Protein AF-A0A6L4Z467-F1 (afdb_monomer)

Seque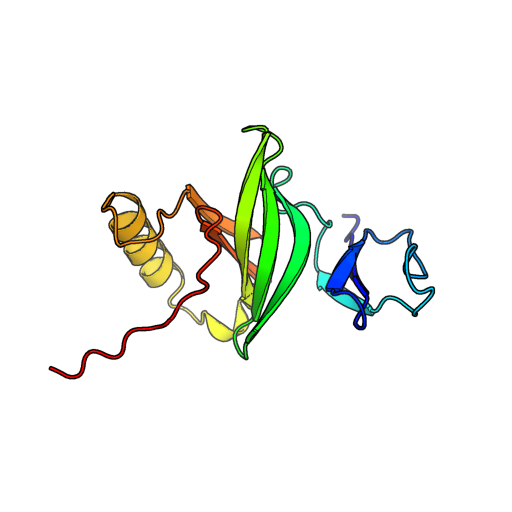nce (134 aa):
MLIFLVKECFICGRCFGDHNLECDLDKAALNTTLLGLPLVKNRYRLDRRINTELIGATYLAYDIENKCKTTLKVILMEYLQSDFQKYSKVLEAIAQISHPNLISILDYGKNDEASFYIVMEHTLFMMLVKCTKI

Nearest PDB structures (foldseek):
  3is5-assembly1_D  TM=8.424E-01  e=1.534E-05  Toxoplasma gondii ME49
  6t6f-assembly1_A  TM=8.966E-01  e=1.652E-04  Homo sapiens
  6t29-assembly1_AAA  TM=9.007E-01  e=1.652E-04  Homo sapiens
  8bfs-assembly1_A  TM=8.992E-01  e=3.519E-04  Homo sapiens
  7b32-assembly1_A  TM=7.827E-01  e=2.835E-04  Homo sapiens

Secondary structure (DSSP, 8-state):
----EEEEETTT-BEE-TT--B-TTT-PBEEEEEES-SEETTTEEEEEEEEEETTEEEEEEEETTTTEEEEEEEEEHHHHGGGHHHHHHHHHHHHT---TTSPPEEEEEEETTTEEEEEEE--SS---------

Solvent-accessible surface area (backbone atoms only — not comparable to full-atom values): 7740 Å² total; per-residue (Å²): 132,89,82,38,34,18,22,28,23,87,85,83,26,41,47,37,46,66,90,56,65,49,34,90,88,78,63,43,68,44,42,81,78,44,92,34,54,39,38,50,91,83,40,36,34,47,51,28,56,74,48,79,52,97,57,34,38,33,23,39,22,34,34,63,87,79,71,41,70,26,30,36,37,39,33,41,38,86,76,46,62,95,45,51,68,58,53,52,54,52,49,57,60,49,45,72,50,85,48,101,92,52,85,41,49,78,49,71,48,72,50,73,92,61,29,33,38,41,32,27,60,59,60,94,72,70,86,72,79,76,80,72,79,127

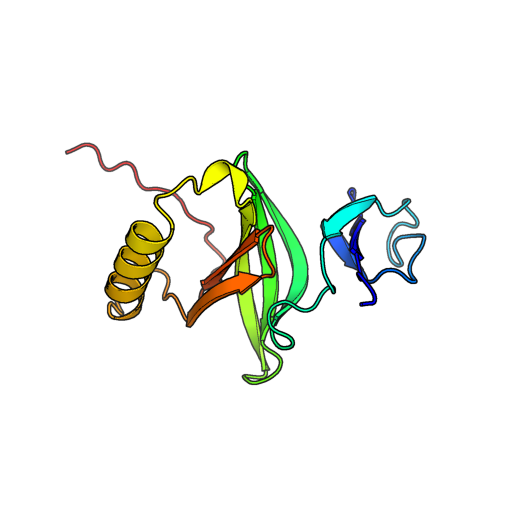Foldseek 3Di:
DDWKFWWADPPFQFTDTPVDQADPPPRDGTDGQDGHGCAFPVFWRFGGWPAADPQFTKTFTAGRVVRDIKIKTKGWVVVCPPCVVVVVVVLVVQQPDDDPPDWHWDDWDDRPPTIIMTITHDDPDPDPPPPPDD

Mean predicted aligned error: 8.25 Å

Radius of gyration: 15.45 Å; Cα contacts (8 Å, |Δi|>4): 241; chains: 1; bounding box: 29×44×44 Å

Structure (mmCIF, N/CA/C/O backbone):
data_AF-A0A6L4Z467-F1
#
_entry.id   AF-A0A6L4Z467-F1
#
loop_
_atom_site.group_PDB
_atom_site.id
_atom_site.type_symbol
_atom_site.label_atom_id
_atom_site.label_alt_id
_atom_site.label_comp_id
_atom_site.label_asym_id
_atom_site.label_entity_id
_atom_site.label_seq_id
_atom_site.pdbx_PDB_ins_code
_atom_site.Cartn_x
_atom_site.Cartn_y
_atom_site.Cartn_z
_atom_site.occupancy
_atom_site.B_iso_or_equiv
_atom_site.auth_seq_id
_atom_site.auth_comp_id
_atom_site.auth_asym_id
_atom_site.auth_atom_id
_atom_site.pdbx_PDB_model_num
ATOM 1 N N . MET A 1 1 ? 9.834 -21.607 -3.785 1.00 39.41 1 MET A N 1
ATOM 2 C CA . MET A 1 1 ? 8.924 -20.473 -3.527 1.00 39.41 1 MET A CA 1
ATOM 3 C C . MET A 1 1 ? 9.252 -19.423 -4.575 1.00 39.41 1 MET A C 1
ATOM 5 O O . MET A 1 1 ? 10.388 -18.970 -4.591 1.00 39.41 1 MET A O 1
ATOM 9 N N . LEU A 1 2 ? 8.368 -19.180 -5.547 1.00 47.00 2 LEU A N 1
ATOM 10 C CA . LEU A 1 2 ? 8.636 -18.222 -6.626 1.00 47.00 2 LEU A CA 1
ATOM 11 C C . LEU A 1 2 ? 8.605 -16.815 -6.023 1.00 47.00 2 LEU A C 1
ATOM 13 O O . LEU A 1 2 ? 7.544 -16.337 -5.634 1.00 47.00 2 LEU A O 1
ATOM 17 N N . ILE A 1 3 ? 9.779 -16.205 -5.878 1.00 51.97 3 ILE A N 1
ATOM 18 C CA . ILE A 1 3 ? 9.899 -14.788 -5.546 1.00 51.97 3 ILE A CA 1
ATOM 19 C C . ILE A 1 3 ? 9.481 -14.052 -6.807 1.00 51.97 3 ILE A C 1
ATOM 21 O O . ILE A 1 3 ? 10.170 -14.136 -7.822 1.00 51.97 3 ILE A O 1
ATOM 25 N N . PHE A 1 4 ? 8.341 -13.384 -6.743 1.00 53.22 4 PHE A N 1
ATOM 26 C CA . PHE A 1 4 ? 7.998 -12.401 -7.751 1.00 53.22 4 PHE A CA 1
ATOM 27 C C . PHE A 1 4 ? 8.602 -11.054 -7.339 1.00 53.22 4 PHE A C 1
ATOM 29 O O . PHE A 1 4 ? 8.772 -10.809 -6.145 1.00 53.22 4 PHE A O 1
ATOM 36 N N . LEU A 1 5 ? 8.981 -10.212 -8.291 1.00 66.62 5 LEU A N 1
ATOM 37 C CA . LEU A 1 5 ? 9.546 -8.885 -8.080 1.00 66.62 5 LEU A CA 1
ATOM 38 C C . LEU A 1 5 ? 8.573 -7.827 -8.596 1.00 66.62 5 LEU A C 1
ATOM 40 O O . LEU A 1 5 ? 7.982 -7.939 -9.677 1.00 66.62 5 LEU A O 1
ATOM 44 N N . VAL A 1 6 ? 8.464 -6.738 -7.840 1.00 77.56 6 VAL A N 1
ATOM 45 C CA . VAL A 1 6 ? 7.812 -5.530 -8.326 1.00 77.56 6 VAL A CA 1
ATOM 46 C C . VAL A 1 6 ? 8.830 -4.753 -9.131 1.00 77.56 6 VAL A C 1
ATOM 48 O O . VAL A 1 6 ? 9.876 -4.330 -8.622 1.00 77.56 6 VAL A O 1
ATOM 51 N N . LYS A 1 7 ? 8.485 -4.524 -10.390 1.00 82.94 7 LYS A N 1
ATOM 52 C CA . LYS A 1 7 ? 9.230 -3.655 -11.284 1.00 82.94 7 LYS A CA 1
ATOM 53 C C . LYS A 1 7 ? 8.553 -2.300 -11.363 1.00 82.94 7 LYS A C 1
ATOM 55 O O . LYS A 1 7 ? 7.328 -2.204 -11.353 1.00 82.94 7 LYS A O 1
ATOM 60 N N . GLU A 1 8 ? 9.345 -1.247 -11.455 1.00 84.44 8 GLU A N 1
ATOM 61 C CA . GLU A 1 8 ? 8.839 0.114 -11.534 1.00 84.44 8 GLU A CA 1
ATOM 62 C C . GLU A 1 8 ? 9.470 0.864 -12.702 1.00 84.44 8 GLU A C 1
ATOM 64 O O . GLU A 1 8 ? 10.675 0.763 -12.949 1.00 84.44 8 GLU A O 1
ATOM 69 N N . CYS A 1 9 ? 8.651 1.644 -13.408 1.00 85.50 9 CYS A N 1
ATOM 70 C CA . CYS A 1 9 ? 9.169 2.644 -14.327 1.00 85.50 9 CYS A CA 1
ATOM 71 C C . CYS A 1 9 ? 9.609 3.883 -13.541 1.00 85.50 9 CYS A C 1
ATOM 73 O O . CYS A 1 9 ? 8.785 4.563 -12.936 1.00 85.50 9 CYS A O 1
ATOM 75 N N . PHE A 1 10 ? 10.889 4.241 -13.613 1.00 83.81 10 PHE A N 1
ATOM 76 C CA . PHE A 1 10 ? 11.412 5.442 -12.954 1.00 83.81 10 PHE A CA 1
ATOM 77 C C . PHE A 1 10 ? 10.967 6.766 -13.592 1.00 83.81 10 PHE A C 1
ATOM 79 O O . PHE A 1 10 ? 11.143 7.815 -12.976 1.00 83.81 10 PHE A O 1
ATOM 86 N N . ILE A 1 11 ? 10.379 6.729 -14.793 1.00 84.56 11 ILE A N 1
ATOM 87 C CA . ILE A 1 11 ? 9.855 7.917 -15.477 1.00 84.56 11 ILE A CA 1
ATOM 88 C C . ILE A 1 11 ? 8.418 8.208 -15.033 1.00 84.56 11 ILE A C 1
ATOM 90 O O . ILE A 1 11 ? 8.128 9.309 -14.569 1.00 84.56 11 ILE A O 1
ATOM 94 N N . CYS A 1 12 ? 7.505 7.236 -15.146 1.00 85.25 12 CYS A N 1
ATOM 95 C CA . CYS A 1 12 ? 6.087 7.452 -14.828 1.00 85.25 12 CYS A CA 1
ATOM 96 C C . CYS A 1 12 ? 5.640 6.918 -13.455 1.00 85.25 12 CYS A C 1
ATOM 98 O O . CYS A 1 12 ? 4.535 7.233 -13.000 1.00 85.25 12 CYS A O 1
ATOM 100 N N . GLY A 1 13 ? 6.470 6.116 -12.787 1.00 82.44 13 GLY A N 1
ATOM 101 C CA . GLY A 1 13 ? 6.202 5.519 -11.477 1.00 82.44 13 GLY A CA 1
ATOM 102 C C . GLY A 1 13 ? 5.240 4.330 -11.496 1.00 82.44 13 GLY A C 1
ATOM 103 O O . GLY A 1 13 ? 4.839 3.872 -10.430 1.00 82.44 13 GLY A O 1
ATOM 104 N N . ARG A 1 14 ? 4.799 3.848 -12.668 1.00 87.19 14 ARG A N 1
ATOM 105 C CA . ARG A 1 14 ? 3.892 2.689 -12.762 1.00 87.19 14 ARG A CA 1
ATOM 106 C C . ARG A 1 14 ? 4.574 1.420 -12.260 1.00 87.19 14 ARG A C 1
ATOM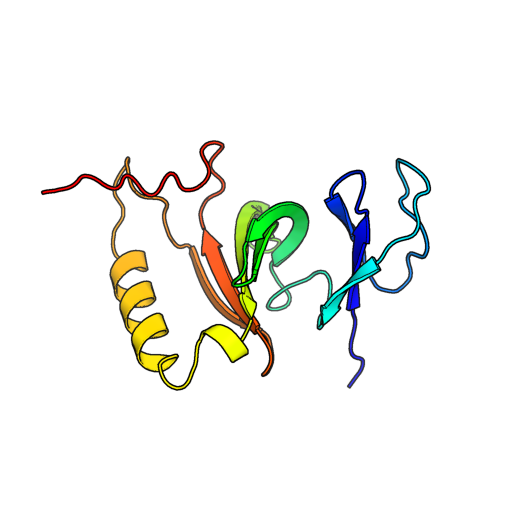 108 O O . ARG A 1 14 ? 5.749 1.190 -12.554 1.00 87.19 14 ARG A O 1
ATOM 115 N N . CYS A 1 15 ? 3.809 0.605 -11.543 1.00 86.12 15 CYS A N 1
ATOM 116 C CA . CYS A 1 15 ? 4.253 -0.686 -11.037 1.00 86.12 15 CYS A CA 1
ATOM 117 C C . CYS A 1 15 ? 3.838 -1.813 -11.992 1.00 86.12 15 CYS A C 1
ATOM 119 O O . CYS A 1 15 ? 2.732 -1.820 -12.532 1.00 86.12 15 CYS A O 1
ATOM 121 N N . PHE A 1 16 ? 4.731 -2.780 -12.172 1.00 84.06 16 PHE A N 1
ATOM 122 C CA . PHE A 1 16 ? 4.583 -3.920 -13.068 1.00 84.06 16 PHE A CA 1
ATOM 123 C C . PHE A 1 16 ? 5.027 -5.208 -12.364 1.00 84.06 16 PHE A C 1
ATOM 125 O O . PHE A 1 16 ? 5.765 -5.170 -11.377 1.00 84.06 16 PHE A O 1
ATOM 132 N N . GLY A 1 17 ? 4.582 -6.353 -12.885 1.00 80.12 17 GLY A N 1
ATOM 133 C CA . GLY A 1 17 ? 5.083 -7.661 -12.459 1.00 80.12 17 GLY A CA 1
ATOM 134 C C . GLY A 1 17 ? 6.383 -8.053 -13.169 1.00 80.12 17 GLY A C 1
ATOM 135 O O . GLY A 1 17 ? 6.864 -7.355 -14.064 1.00 80.12 17 GLY A O 1
ATOM 136 N N . ASP A 1 18 ? 6.926 -9.219 -12.816 1.00 74.44 18 ASP A N 1
ATOM 137 C CA . ASP A 1 18 ? 8.218 -9.712 -13.321 1.00 74.44 18 ASP A CA 1
ATOM 138 C C . ASP A 1 18 ? 8.328 -9.858 -14.829 1.00 74.44 18 ASP A C 1
ATOM 140 O O . ASP A 1 18 ? 9.413 -9.699 -15.394 1.00 74.44 18 ASP A O 1
ATOM 144 N N . HIS A 1 19 ? 7.223 -10.190 -15.490 1.00 77.00 19 HIS A N 1
ATOM 145 C CA . HIS A 1 19 ? 7.220 -10.510 -16.915 1.00 77.00 19 HIS A CA 1
ATOM 146 C C . HIS A 1 19 ? 7.393 -9.274 -17.805 1.00 77.00 19 HIS A C 1
ATOM 148 O O . HIS A 1 19 ? 7.650 -9.408 -18.999 1.00 77.00 19 HIS A O 1
ATOM 154 N N . ASN A 1 20 ? 7.285 -8.070 -17.242 1.00 80.12 20 ASN A N 1
ATOM 155 C CA . ASN A 1 20 ? 7.486 -6.833 -17.976 1.00 80.12 20 ASN A CA 1
ATOM 156 C C . ASN A 1 20 ? 8.978 -6.466 -18.011 1.00 80.12 20 ASN A C 1
ATOM 158 O O . ASN A 1 20 ? 9.665 -6.463 -16.987 1.00 80.12 20 ASN A O 1
ATOM 162 N N . LEU A 1 21 ? 9.487 -6.150 -19.200 1.00 79.88 21 LEU A N 1
ATOM 163 C CA . LEU A 1 21 ? 10.857 -5.656 -19.395 1.00 79.88 21 LEU A CA 1
ATOM 164 C C . LEU A 1 21 ? 10.894 -4.128 -19.523 1.00 79.88 21 LEU A C 1
ATOM 166 O O . LEU A 1 21 ? 11.852 -3.490 -19.092 1.00 79.88 21 LEU A O 1
ATOM 170 N N . GLU A 1 22 ? 9.817 -3.547 -20.050 1.00 87.25 22 GLU A N 1
ATOM 171 C CA . GLU A 1 22 ? 9.707 -2.127 -20.371 1.00 87.25 22 GLU A CA 1
ATOM 172 C C . GLU A 1 22 ? 8.338 -1.578 -19.964 1.00 87.25 22 GLU A C 1
ATOM 174 O O . GLU A 1 22 ? 7.346 -2.311 -19.872 1.00 87.25 22 GLU A O 1
ATOM 179 N N . CYS A 1 23 ? 8.290 -0.268 -19.745 1.00 85.31 23 CYS A N 1
ATOM 180 C CA . CYS A 1 23 ? 7.059 0.465 -19.500 1.00 85.31 23 CYS A CA 1
ATOM 181 C C . CYS A 1 23 ? 6.176 0.485 -20.755 1.00 85.31 23 CYS A C 1
ATOM 183 O O . CYS A 1 23 ? 6.621 0.832 -21.850 1.00 85.31 23 CYS A O 1
ATOM 185 N N . ASP A 1 24 ? 4.891 0.175 -20.598 1.00 88.56 24 ASP A N 1
ATOM 186 C CA . ASP A 1 24 ? 3.923 0.204 -21.695 1.00 88.56 24 ASP A CA 1
ATOM 187 C C . ASP A 1 24 ? 3.722 1.616 -22.274 1.00 88.56 24 ASP A C 1
ATOM 189 O O . ASP A 1 24 ? 3.541 1.753 -23.488 1.00 88.56 24 ASP A O 1
ATOM 193 N N . LEU A 1 25 ? 3.821 2.632 -21.412 1.00 87.69 25 LEU A N 1
ATOM 194 C CA . LEU A 1 25 ? 3.565 4.041 -21.702 1.00 87.69 25 LEU A CA 1
ATOM 195 C C . LEU A 1 25 ? 4.752 4.773 -22.345 1.00 87.69 25 LEU A C 1
ATOM 197 O O . LEU A 1 25 ? 4.561 5.488 -23.323 1.00 87.69 25 LEU A O 1
ATOM 201 N N . ASP A 1 26 ? 5.955 4.626 -21.786 1.00 87.62 26 ASP A N 1
ATOM 202 C CA . ASP A 1 26 ? 7.134 5.435 -22.151 1.00 87.62 26 ASP A CA 1
ATOM 203 C C . ASP A 1 26 ? 8.318 4.611 -22.687 1.00 87.62 26 ASP A C 1
ATOM 205 O O . ASP A 1 26 ? 9.319 5.186 -23.106 1.00 87.62 26 ASP A O 1
ATOM 209 N N . LYS A 1 27 ? 8.191 3.276 -22.723 1.00 88.50 27 LYS A N 1
ATOM 210 C CA . LYS A 1 27 ? 9.221 2.328 -23.187 1.00 88.50 27 LYS A CA 1
ATOM 211 C C . LYS A 1 27 ? 10.525 2.341 -22.383 1.00 88.50 27 LYS A C 1
ATOM 213 O O . LYS A 1 27 ? 11.500 1.725 -22.802 1.00 88.50 27 LYS A O 1
ATOM 218 N N . ALA A 1 28 ? 10.565 2.986 -21.217 1.00 85.94 28 ALA A N 1
ATOM 219 C CA . ALA A 1 28 ? 11.732 2.925 -20.350 1.00 85.94 28 ALA A CA 1
ATOM 220 C C . ALA A 1 28 ? 11.923 1.523 -19.764 1.00 85.94 28 ALA A C 1
ATOM 222 O O . ALA A 1 28 ? 10.954 0.809 -19.484 1.00 85.94 28 ALA A O 1
ATOM 223 N N . ALA A 1 29 ? 13.184 1.163 -19.521 1.00 85.38 29 ALA A N 1
ATOM 224 C CA . ALA A 1 29 ? 13.532 -0.045 -18.791 1.00 85.38 29 ALA A CA 1
ATOM 225 C C . ALA A 1 29 ? 12.952 0.003 -17.370 1.00 85.38 29 ALA A C 1
ATOM 227 O O . ALA A 1 29 ? 13.005 1.034 -16.689 1.00 85.38 29 ALA A O 1
ATOM 228 N N . LEU A 1 30 ? 12.398 -1.123 -16.925 1.00 83.94 30 LEU A N 1
ATOM 229 C CA . LEU A 1 30 ? 11.847 -1.239 -15.583 1.00 83.94 30 LEU A CA 1
ATOM 230 C C . LEU A 1 30 ? 12.905 -1.739 -14.604 1.00 83.94 30 LEU A C 1
ATOM 232 O O . LEU A 1 30 ? 13.654 -2.666 -14.904 1.00 83.94 30 LEU A O 1
ATOM 236 N N . ASN A 1 31 ? 12.897 -1.184 -13.399 1.00 80.19 31 ASN A N 1
ATOM 237 C CA . ASN A 1 31 ? 13.823 -1.576 -12.346 1.00 80.19 31 ASN A CA 1
ATOM 238 C C . ASN A 1 31 ? 13.097 -2.274 -11.201 1.00 80.19 31 ASN A C 1
ATOM 240 O O . ASN A 1 31 ? 12.029 -1.848 -10.754 1.00 80.19 31 ASN A O 1
ATOM 244 N N . THR A 1 32 ? 13.725 -3.323 -10.685 1.00 76.44 32 THR A N 1
ATOM 245 C CA . THR A 1 32 ? 13.261 -4.033 -9.496 1.00 76.44 32 THR A CA 1
ATOM 246 C C . THR A 1 32 ? 13.329 -3.116 -8.278 1.00 76.44 32 THR A C 1
ATOM 248 O O . THR A 1 32 ? 14.406 -2.643 -7.925 1.00 76.44 32 THR A O 1
ATOM 251 N N . THR A 1 33 ? 12.182 -2.859 -7.648 1.00 68.88 33 THR A N 1
ATOM 252 C CA . THR A 1 33 ? 12.076 -1.898 -6.532 1.00 68.88 33 THR A CA 1
ATOM 253 C C . THR A 1 33 ? 11.662 -2.562 -5.222 1.00 68.88 33 THR A C 1
ATOM 255 O O . THR A 1 33 ? 12.123 -2.158 -4.159 1.00 68.88 33 THR A O 1
ATOM 258 N N . LEU A 1 34 ? 10.834 -3.606 -5.279 1.00 65.44 34 LEU A N 1
ATOM 259 C CA . LEU A 1 34 ? 10.407 -4.373 -4.109 1.00 65.44 34 LEU A CA 1
ATOM 260 C C . LEU A 1 34 ? 10.523 -5.869 -4.399 1.00 65.44 34 LEU A C 1
ATOM 262 O O . LEU A 1 34 ? 10.179 -6.328 -5.490 1.00 65.44 34 LEU A O 1
ATOM 266 N N . LEU A 1 35 ? 10.989 -6.622 -3.403 1.00 56.53 35 LEU A N 1
ATOM 267 C CA . LEU A 1 35 ? 10.854 -8.075 -3.376 1.00 56.53 35 LEU A CA 1
ATOM 268 C C . LEU A 1 35 ? 9.385 -8.395 -3.056 1.00 56.53 35 LEU A C 1
ATOM 270 O O . LEU A 1 35 ? 8.874 -7.953 -2.027 1.00 56.53 35 LEU A O 1
ATOM 274 N N . GLY A 1 36 ? 8.696 -9.110 -3.943 1.00 55.22 36 GLY A N 1
ATOM 275 C CA . GLY A 1 36 ? 7.281 -9.463 -3.811 1.00 55.22 36 GLY A CA 1
ATOM 276 C C . GLY A 1 36 ? 6.484 -9.275 -5.106 1.00 55.22 36 GLY A C 1
ATOM 277 O O . GLY A 1 36 ? 6.912 -8.607 -6.044 1.00 55.22 36 GLY A O 1
ATOM 278 N N . LEU A 1 37 ? 5.287 -9.863 -5.156 1.00 55.78 37 LEU A N 1
ATOM 279 C CA . LEU A 1 37 ? 4.325 -9.602 -6.230 1.00 55.78 37 LEU A CA 1
ATOM 280 C C . LEU A 1 37 ? 3.953 -8.106 -6.248 1.00 55.78 37 LEU A C 1
ATOM 282 O O . LEU A 1 37 ? 3.945 -7.474 -5.189 1.00 55.78 37 LEU A O 1
ATOM 286 N N . PRO A 1 38 ? 3.467 -7.548 -7.375 1.00 67.69 38 PRO A N 1
ATOM 287 C CA . PRO A 1 38 ? 2.754 -6.260 -7.387 1.00 67.69 38 PRO A CA 1
ATOM 288 C C . PRO A 1 38 ? 1.462 -6.288 -6.543 1.00 67.69 38 PRO A C 1
ATOM 290 O O . PRO A 1 38 ? 0.639 -5.386 -6.642 1.00 67.69 38 PRO A O 1
ATOM 293 N N . LEU A 1 39 ? 1.254 -7.336 -5.748 1.00 77.94 39 LEU A N 1
ATOM 294 C CA . LEU A 1 39 ? 0.094 -7.636 -4.947 1.00 77.94 39 LEU A CA 1
ATOM 295 C C . LEU A 1 39 ? 0.547 -7.940 -3.511 1.00 77.94 39 LEU A C 1
ATOM 297 O O . LEU A 1 39 ? 1.039 -9.027 -3.216 1.00 77.94 39 LEU A O 1
ATOM 301 N N . VAL A 1 40 ? 0.364 -6.976 -2.614 1.00 85.75 40 VAL A N 1
ATOM 302 C CA . VAL A 1 40 ? 0.684 -7.118 -1.187 1.00 85.75 40 VAL A CA 1
ATOM 303 C C . VAL A 1 40 ? -0.453 -7.866 -0.492 1.00 85.75 40 VAL A C 1
ATOM 305 O O . VAL A 1 40 ? -1.628 -7.590 -0.754 1.00 85.75 40 VAL A O 1
ATOM 308 N N . LYS A 1 41 ? -0.120 -8.824 0.387 1.00 85.81 41 LYS A N 1
ATOM 309 C CA . LYS A 1 41 ? -1.099 -9.665 1.116 1.00 85.81 41 LYS A CA 1
ATOM 310 C C . LYS A 1 41 ? -2.089 -10.396 0.187 1.00 85.81 41 LYS A C 1
ATOM 312 O O . LYS A 1 41 ? -3.212 -10.683 0.582 1.00 85.81 41 LYS A O 1
ATOM 317 N N . ASN A 1 42 ? -1.709 -10.642 -1.070 1.00 86.06 42 ASN A N 1
ATOM 318 C CA . ASN A 1 42 ? -2.607 -11.170 -2.104 1.00 86.06 42 ASN A CA 1
ATOM 319 C C . ASN A 1 42 ? -3.916 -10.352 -2.295 1.00 86.06 42 ASN A C 1
ATOM 321 O O . ASN A 1 42 ? -4.919 -10.893 -2.754 1.00 86.06 42 ASN A O 1
ATOM 325 N N . ARG A 1 43 ? -3.916 -9.056 -1.939 1.00 90.31 43 ARG A N 1
ATOM 326 C CA . ARG A 1 43 ? -5.116 -8.197 -1.922 1.00 90.31 43 ARG A CA 1
ATOM 327 C C . ARG A 1 43 ? -4.886 -6.800 -2.489 1.00 90.31 43 ARG A C 1
ATOM 329 O O . ARG A 1 43 ? -5.731 -6.298 -3.227 1.00 90.31 43 ARG A O 1
ATOM 336 N N . TYR A 1 44 ? -3.766 -6.167 -2.151 1.00 91.50 44 TYR A N 1
ATOM 337 C CA . TYR A 1 44 ? -3.505 -4.776 -2.517 1.00 91.50 44 TYR A CA 1
ATOM 338 C C . TYR A 1 44 ? -2.591 -4.704 -3.726 1.00 91.50 44 TYR A C 1
ATOM 340 O O . TYR A 1 44 ? -1.388 -4.950 -3.623 1.00 91.50 44 TYR A O 1
ATOM 348 N N . ARG A 1 45 ? -3.162 -4.384 -4.886 1.00 90.56 45 ARG A N 1
ATOM 349 C CA . ARG A 1 45 ? -2.407 -4.268 -6.133 1.00 90.56 45 ARG A CA 1
ATOM 350 C C . ARG A 1 45 ? -1.746 -2.899 -6.202 1.00 90.56 45 ARG A C 1
ATOM 352 O O . ARG A 1 45 ? -2.451 -1.896 -6.219 1.00 90.56 45 ARG A O 1
ATOM 359 N N . LEU A 1 46 ? -0.422 -2.848 -6.255 1.00 89.38 46 LEU A N 1
ATOM 360 C CA . LEU A 1 46 ? 0.332 -1.611 -6.437 1.00 89.38 46 LEU A CA 1
ATOM 361 C C . LEU A 1 46 ? 0.142 -1.112 -7.875 1.00 89.38 46 LEU A C 1
ATOM 363 O O . LEU A 1 46 ? 0.443 -1.827 -8.829 1.00 89.38 46 LEU A O 1
ATOM 367 N N . ASP A 1 47 ? -0.366 0.109 -8.025 1.00 89.38 47 ASP A N 1
ATOM 368 C CA . ASP A 1 47 ? -0.603 0.743 -9.326 1.00 89.38 47 ASP A CA 1
ATOM 369 C C . ASP A 1 47 ? 0.548 1.667 -9.718 1.00 89.38 47 ASP A C 1
ATOM 371 O O . ASP A 1 47 ? 1.037 1.647 -10.852 1.00 89.38 47 ASP A O 1
ATOM 375 N N . ARG A 1 48 ? 0.955 2.532 -8.785 1.00 87.81 48 ARG A N 1
ATOM 376 C CA . ARG A 1 48 ? 1.921 3.595 -9.058 1.00 87.81 48 ARG A CA 1
ATOM 377 C C . ARG A 1 48 ? 2.609 4.060 -7.781 1.00 87.81 48 ARG A C 1
ATOM 379 O O . ARG A 1 48 ? 1.935 4.308 -6.786 1.00 87.81 48 ARG A O 1
ATOM 386 N N . ARG A 1 49 ? 3.921 4.285 -7.819 1.00 88.06 49 ARG A N 1
ATOM 387 C CA . ARG A 1 49 ? 4.646 4.973 -6.747 1.00 88.06 49 ARG A CA 1
ATOM 388 C C . ARG A 1 49 ? 4.243 6.445 -6.693 1.00 88.06 49 ARG A C 1
ATOM 390 O O . ARG A 1 49 ? 4.288 7.150 -7.702 1.00 88.06 49 ARG A O 1
ATOM 397 N N . ILE A 1 50 ? 3.844 6.902 -5.512 1.00 86.50 50 ILE A N 1
ATOM 398 C CA . ILE A 1 50 ? 3.497 8.303 -5.257 1.00 86.50 50 ILE A CA 1
ATOM 399 C C . ILE A 1 50 ? 4.706 9.042 -4.688 1.00 86.50 50 ILE A C 1
ATOM 401 O O . ILE A 1 50 ? 5.022 10.132 -5.152 1.00 86.50 50 ILE A O 1
ATOM 405 N N . ASN A 1 51 ? 5.390 8.442 -3.710 1.00 83.38 51 ASN A N 1
ATOM 406 C CA . ASN A 1 51 ? 6.569 9.036 -3.090 1.00 83.38 51 ASN A CA 1
ATOM 407 C C . ASN A 1 51 ? 7.592 7.977 -2.669 1.00 83.38 51 ASN A C 1
ATOM 409 O O . ASN A 1 51 ? 7.234 6.826 -2.406 1.00 83.38 51 ASN A O 1
ATOM 413 N N . THR A 1 52 ? 8.846 8.403 -2.561 1.00 82.94 52 THR A N 1
ATOM 414 C CA . THR A 1 52 ? 9.952 7.616 -2.012 1.00 82.94 52 THR A CA 1
ATOM 415 C C . THR A 1 52 ? 10.548 8.375 -0.839 1.00 82.94 52 THR A C 1
ATOM 417 O O . THR A 1 52 ? 10.851 9.562 -0.942 1.00 82.94 52 THR A O 1
ATOM 420 N N . GLU A 1 53 ? 10.741 7.687 0.277 1.00 82.44 53 GLU A N 1
ATOM 421 C CA . GLU A 1 53 ? 11.387 8.213 1.472 1.00 82.44 53 GLU A CA 1
ATOM 422 C C . GLU A 1 53 ? 12.551 7.299 1.883 1.00 82.44 53 GLU A C 1
ATOM 424 O O . GLU A 1 53 ? 12.673 6.175 1.408 1.00 82.44 53 GLU A O 1
ATOM 429 N N . LEU A 1 54 ? 13.410 7.752 2.801 1.00 78.88 54 LEU A N 1
ATOM 430 C CA . LEU A 1 54 ? 14.551 6.946 3.261 1.00 78.88 54 LEU A CA 1
ATOM 431 C C . LEU A 1 54 ? 14.120 5.578 3.815 1.00 78.88 54 LEU A C 1
ATOM 433 O O . LEU A 1 54 ? 14.793 4.582 3.607 1.00 78.88 54 LEU A O 1
ATOM 437 N N . ILE A 1 55 ? 12.980 5.537 4.503 1.00 81.75 55 ILE A N 1
ATOM 438 C CA . ILE A 1 55 ? 12.492 4.342 5.198 1.00 81.75 55 ILE A CA 1
ATOM 439 C C . ILE A 1 55 ? 11.688 3.389 4.299 1.00 81.75 55 ILE A C 1
ATOM 441 O O . ILE A 1 55 ? 11.285 2.317 4.754 1.00 81.75 55 ILE A O 1
ATOM 445 N N . GLY A 1 56 ? 11.408 3.779 3.052 1.00 84.12 56 GLY A N 1
ATOM 446 C CA . GLY A 1 56 ? 10.575 3.009 2.135 1.00 84.12 56 GLY A CA 1
ATOM 447 C C . GLY A 1 56 ? 9.838 3.875 1.115 1.00 84.12 56 GLY A C 1
ATOM 448 O O . GLY A 1 56 ? 10.303 4.938 0.720 1.00 84.12 56 GLY A O 1
ATOM 449 N N . ALA A 1 57 ? 8.676 3.428 0.655 1.00 86.25 57 ALA A N 1
ATOM 450 C CA . ALA A 1 57 ? 7.949 4.119 -0.404 1.00 86.25 57 ALA A CA 1
ATOM 451 C C . ALA A 1 57 ? 6.437 4.041 -0.207 1.00 86.25 57 ALA A C 1
ATOM 453 O O . ALA A 1 57 ? 5.905 3.107 0.394 1.00 86.25 57 ALA A O 1
ATOM 454 N N . THR A 1 58 ? 5.745 5.044 -0.736 1.00 87.94 58 THR A N 1
ATOM 455 C CA . THR A 1 58 ? 4.290 5.152 -0.694 1.00 87.94 58 THR A CA 1
ATOM 456 C C . THR A 1 58 ? 3.728 4.990 -2.098 1.00 87.94 58 THR A C 1
ATOM 458 O O . THR A 1 58 ? 4.156 5.667 -3.034 1.00 87.94 58 THR A O 1
ATOM 461 N N . TYR A 1 59 ? 2.735 4.120 -2.237 1.00 89.25 59 TYR A N 1
ATOM 462 C CA . TYR A 1 59 ? 2.134 3.717 -3.499 1.00 89.25 59 TYR A CA 1
ATOM 463 C C . TYR A 1 59 ? 0.638 4.018 -3.517 1.00 89.25 59 TYR A C 1
ATOM 465 O O . TYR A 1 59 ? -0.060 3.877 -2.514 1.00 89.25 59 TYR A O 1
ATOM 473 N N . LEU A 1 60 ? 0.137 4.380 -4.693 1.00 91.06 60 LEU A N 1
ATOM 474 C CA . LEU A 1 60 ? -1.260 4.227 -5.039 1.00 91.06 60 LEU A CA 1
ATOM 475 C C . LEU A 1 60 ? -1.475 2.737 -5.249 1.00 91.06 60 LEU A C 1
ATOM 477 O O . LEU A 1 60 ? -0.759 2.108 -6.034 1.00 91.06 60 LEU A O 1
ATOM 481 N N . ALA A 1 61 ? -2.457 2.193 -4.554 1.00 92.25 61 ALA A N 1
ATOM 482 C CA . ALA A 1 61 ? -2.826 0.804 -4.674 1.00 92.25 61 ALA A CA 1
ATOM 483 C C . ALA A 1 61 ? -4.338 0.660 -4.843 1.00 92.25 61 ALA A C 1
ATOM 485 O O . ALA A 1 61 ? -5.126 1.572 -4.575 1.00 92.25 61 ALA A O 1
ATOM 486 N N . TYR A 1 62 ? -4.733 -0.519 -5.293 1.00 92.25 62 TYR A N 1
ATOM 487 C CA . TYR A 1 62 ? -6.116 -0.920 -5.440 1.00 92.25 62 TYR A CA 1
ATOM 488 C C . TYR A 1 62 ? -6.396 -2.093 -4.506 1.00 92.25 62 TYR A C 1
ATOM 490 O O . TYR A 1 62 ? -5.757 -3.142 -4.617 1.00 92.25 62 TYR A O 1
ATOM 498 N N . ASP A 1 63 ? -7.339 -1.909 -3.586 1.00 94.69 63 ASP A N 1
ATOM 499 C CA . ASP A 1 63 ? -7.864 -2.987 -2.756 1.00 94.69 63 ASP A CA 1
ATOM 500 C C . ASP A 1 63 ? -8.844 -3.809 -3.597 1.00 94.69 63 ASP A C 1
ATOM 502 O O . ASP A 1 63 ? -9.936 -3.342 -3.929 1.00 94.69 63 ASP A O 1
ATOM 506 N N . ILE A 1 64 ? -8.439 -5.021 -3.983 1.00 93.88 64 ILE A N 1
ATOM 507 C CA . ILE A 1 64 ? -9.230 -5.873 -4.879 1.00 93.88 64 ILE A CA 1
ATOM 508 C C . ILE A 1 64 ? -10.509 -6.373 -4.195 1.00 93.88 64 ILE A C 1
ATOM 510 O O . ILE A 1 64 ? -11.535 -6.512 -4.864 1.00 93.88 64 ILE A O 1
ATOM 514 N N . GLU A 1 65 ? -10.474 -6.614 -2.882 1.00 93.56 65 GLU A N 1
ATOM 515 C CA . GLU A 1 65 ? -11.634 -7.112 -2.134 1.00 93.56 65 GLU A CA 1
ATOM 516 C C . GLU A 1 65 ? -12.716 -6.034 -2.036 1.00 93.56 65 GLU A C 1
ATOM 518 O O . GLU A 1 65 ? -13.877 -6.282 -2.363 1.00 93.56 65 GLU A O 1
ATOM 523 N N . ASN A 1 66 ? -12.319 -4.813 -1.666 1.00 93.56 66 ASN A N 1
ATOM 524 C CA . ASN A 1 66 ? -13.246 -3.687 -1.497 1.00 93.56 66 ASN A CA 1
ATOM 525 C C . ASN A 1 66 ? -13.474 -2.867 -2.773 1.00 93.56 66 ASN A C 1
ATOM 527 O O . ASN A 1 66 ? -14.299 -1.953 -2.789 1.00 93.56 66 ASN A O 1
ATOM 531 N N . LYS A 1 67 ? -12.753 -3.181 -3.853 1.00 94.31 67 LYS A N 1
ATOM 532 C CA . LYS A 1 67 ? -12.830 -2.519 -5.161 1.00 94.31 67 LYS A CA 1
ATOM 533 C C . LYS A 1 67 ? -12.602 -1.004 -5.114 1.00 94.31 67 LYS A C 1
ATOM 535 O O . LYS A 1 67 ? -13.180 -0.261 -5.912 1.00 94.31 67 LYS A O 1
ATOM 540 N N . CYS A 1 68 ? -11.741 -0.537 -4.216 1.00 93.44 68 CYS A N 1
ATOM 541 C CA . CYS A 1 68 ? -11.484 0.884 -3.997 1.00 93.44 68 CYS A CA 1
ATOM 542 C C . CYS A 1 68 ? -9.992 1.232 -4.110 1.00 93.44 68 CYS A C 1
ATOM 544 O O . CYS A 1 68 ? -9.112 0.372 -4.038 1.00 93.44 68 CYS A O 1
ATOM 546 N N . LYS A 1 69 ? -9.704 2.522 -4.318 1.00 93.31 69 LYS A N 1
ATOM 547 C CA . LYS A 1 69 ? -8.331 3.041 -4.286 1.00 93.31 69 LYS A CA 1
ATOM 548 C C . LYS A 1 69 ? -7.894 3.257 -2.844 1.00 93.31 69 LYS A C 1
ATOM 550 O O . LYS A 1 69 ? -8.644 3.803 -2.040 1.00 93.31 69 LYS A O 1
ATOM 555 N N . THR A 1 70 ? -6.652 2.899 -2.560 1.00 94.38 70 THR A N 1
ATOM 556 C CA . THR A 1 70 ? -6.005 3.065 -1.260 1.00 94.38 70 THR A CA 1
ATOM 557 C C . THR A 1 70 ? -4.585 3.598 -1.447 1.00 94.38 70 THR A C 1
ATOM 559 O O . THR A 1 70 ? -4.017 3.545 -2.541 1.00 94.38 70 THR A O 1
ATOM 562 N N . THR A 1 71 ? -4.015 4.150 -0.383 1.00 93.12 71 THR A N 1
ATOM 563 C CA . THR A 1 71 ? -2.598 4.494 -0.316 1.00 93.12 71 THR A CA 1
ATOM 564 C C . THR A 1 71 ? -1.890 3.443 0.534 1.00 93.12 71 THR A C 1
ATOM 566 O O . THR A 1 71 ? -2.273 3.211 1.678 1.00 93.12 71 THR A O 1
ATOM 569 N N . LEU A 1 72 ? -0.846 2.820 -0.010 1.00 91.25 72 LEU A N 1
ATOM 570 C CA . LEU A 1 72 ? -0.080 1.773 0.659 1.00 91.25 72 LEU A CA 1
ATOM 571 C C . LEU A 1 72 ? 1.356 2.242 0.877 1.00 91.25 72 LEU A C 1
ATOM 573 O O . LEU A 1 72 ? 2.095 2.474 -0.080 1.00 91.25 72 LEU A O 1
ATOM 577 N N . LYS A 1 73 ? 1.761 2.372 2.139 1.00 88.81 73 LYS A N 1
ATOM 578 C CA . LYS A 1 73 ? 3.145 2.655 2.516 1.00 88.81 73 LYS A CA 1
ATOM 579 C C . LYS A 1 73 ? 3.872 1.355 2.818 1.00 88.81 73 LYS A C 1
ATOM 581 O O . LYS A 1 73 ? 3.437 0.616 3.695 1.00 88.81 73 LYS A O 1
ATOM 586 N N . VAL A 1 74 ? 4.975 1.101 2.122 1.00 86.94 74 VAL A N 1
ATOM 587 C CA . VAL A 1 74 ? 5.899 -0.003 2.397 1.00 86.94 74 VAL A CA 1
ATOM 588 C C . VAL A 1 74 ? 7.119 0.545 3.126 1.00 86.94 74 VAL A C 1
ATOM 590 O O . VAL A 1 74 ? 7.690 1.548 2.705 1.00 86.94 74 VAL A O 1
ATOM 593 N N . ILE A 1 75 ? 7.513 -0.112 4.213 1.00 85.81 75 ILE A N 1
ATOM 594 C CA . ILE A 1 75 ? 8.664 0.227 5.053 1.00 85.81 75 ILE A CA 1
ATOM 595 C C . ILE A 1 75 ? 9.602 -0.982 5.078 1.00 85.81 75 ILE A C 1
ATOM 597 O O . ILE A 1 75 ? 9.147 -2.111 5.288 1.00 85.81 75 ILE A O 1
ATOM 601 N N . LEU A 1 76 ? 10.903 -0.767 4.865 1.00 82.69 76 LEU A N 1
ATOM 602 C CA . LEU A 1 76 ? 11.881 -1.860 4.917 1.00 82.69 76 LEU A CA 1
ATOM 603 C C . LEU A 1 76 ? 12.110 -2.303 6.367 1.00 82.69 76 LEU A C 1
ATOM 605 O O . LEU A 1 76 ? 12.212 -1.474 7.274 1.00 82.69 76 LEU A O 1
ATOM 609 N N . MET A 1 77 ? 12.216 -3.616 6.589 1.00 78.25 77 MET A N 1
ATOM 610 C CA . MET A 1 77 ? 12.363 -4.175 7.940 1.00 78.25 77 MET A CA 1
ATOM 611 C C . MET A 1 77 ? 13.651 -3.740 8.642 1.00 78.25 77 MET A C 1
ATOM 613 O O . MET A 1 77 ? 13.647 -3.595 9.863 1.00 78.25 77 MET A O 1
ATOM 617 N N . GLU A 1 78 ? 14.718 -3.444 7.897 1.00 80.44 78 GLU A N 1
ATOM 618 C CA . GLU A 1 78 ? 15.968 -2.907 8.454 1.00 80.44 78 GLU A CA 1
ATOM 619 C C . GLU A 1 78 ? 15.774 -1.582 9.214 1.00 80.44 78 GLU A C 1
ATOM 621 O O . GLU A 1 78 ? 16.472 -1.326 10.195 1.00 80.44 78 GLU A O 1
ATOM 626 N N . TYR A 1 79 ? 14.769 -0.782 8.836 1.00 79.38 79 TYR A N 1
ATOM 627 C CA . TYR A 1 79 ? 14.424 0.468 9.519 1.00 79.38 79 TYR A CA 1
ATOM 628 C C . TYR A 1 79 ? 13.451 0.283 10.688 1.00 79.38 79 TYR A C 1
ATOM 630 O O . TYR A 1 79 ? 13.274 1.205 11.484 1.00 79.38 79 TYR A O 1
ATOM 638 N N . LEU A 1 80 ? 12.820 -0.887 10.819 1.00 75.44 80 LEU A N 1
ATOM 639 C CA . LEU A 1 80 ? 11.845 -1.168 11.880 1.00 75.44 80 LEU A CA 1
ATOM 640 C C . LEU A 1 80 ? 12.474 -1.762 13.149 1.00 75.44 80 LEU A C 1
ATOM 642 O O . LEU A 1 80 ? 11.812 -1.779 14.189 1.00 75.44 80 LEU A O 1
ATOM 646 N N . GLN A 1 81 ? 13.751 -2.168 13.091 1.00 68.81 81 GLN A N 1
ATOM 647 C CA . GLN A 1 81 ? 14.527 -2.729 14.210 1.00 68.81 81 GLN A CA 1
ATOM 648 C C . GLN A 1 81 ? 13.753 -3.819 15.000 1.00 68.81 81 GLN A C 1
ATOM 650 O O . GLN A 1 81 ? 12.822 -4.450 14.496 1.00 68.81 81 GLN A O 1
ATOM 655 N N . SER A 1 82 ? 14.133 -4.074 16.257 1.00 63.69 82 SER A N 1
ATOM 656 C CA . SER A 1 82 ? 13.441 -4.979 17.192 1.00 63.69 82 SER A CA 1
ATOM 657 C C . SER A 1 82 ? 12.094 -4.441 17.709 1.00 63.69 82 SER A C 1
ATOM 659 O O . SER A 1 82 ? 11.407 -5.128 18.464 1.00 63.69 82 SER A O 1
ATOM 661 N N . ASP A 1 83 ? 11.675 -3.246 17.283 1.00 72.38 83 ASP A N 1
ATOM 662 C CA . ASP A 1 83 ? 10.517 -2.523 17.821 1.00 72.38 83 ASP A CA 1
ATOM 663 C C . ASP A 1 83 ? 9.209 -2.803 17.054 1.00 72.38 83 ASP A C 1
ATOM 665 O O . ASP A 1 83 ? 8.195 -2.143 17.280 1.00 72.38 83 ASP A O 1
ATOM 669 N N . PHE A 1 84 ? 9.177 -3.808 16.169 1.00 76.56 84 PHE A N 1
ATOM 670 C CA . PHE A 1 84 ? 7.980 -4.164 15.389 1.00 76.56 84 PHE A CA 1
ATOM 671 C C . PHE A 1 84 ? 6.707 -4.270 16.245 1.00 76.56 84 PHE A C 1
ATOM 673 O O . PHE A 1 84 ? 5.657 -3.749 15.872 1.00 76.56 84 PHE A O 1
ATOM 680 N N . GLN A 1 85 ? 6.795 -4.915 17.412 1.00 82.19 85 GLN A N 1
ATOM 681 C CA . GLN A 1 85 ? 5.647 -5.057 18.311 1.00 82.19 85 GLN A CA 1
ATOM 682 C C . GLN A 1 85 ? 5.124 -3.695 18.783 1.00 82.19 85 GLN A C 1
ATOM 684 O O . GLN A 1 85 ? 3.915 -3.479 18.844 1.00 82.19 85 GLN A O 1
ATOM 689 N N . LYS A 1 86 ? 6.021 -2.748 19.063 1.00 83.19 86 LYS A N 1
ATOM 690 C CA . LYS A 1 86 ? 5.662 -1.384 19.449 1.00 83.19 86 LYS A CA 1
ATOM 691 C C . LYS A 1 86 ? 4.993 -0.642 18.294 1.00 83.19 86 LYS A C 1
ATOM 693 O O . LYS A 1 86 ? 3.940 -0.049 18.508 1.00 83.19 86 LYS A O 1
ATOM 698 N N . TYR A 1 87 ? 5.532 -0.744 17.078 1.00 82.44 87 TYR A N 1
ATOM 699 C CA . TYR A 1 87 ? 4.894 -0.174 15.885 1.00 82.44 87 TYR A CA 1
ATOM 700 C C . TYR A 1 87 ? 3.495 -0.751 15.656 1.00 82.44 87 TYR A C 1
ATOM 702 O O . TYR A 1 87 ? 2.552 0.008 15.448 1.00 82.44 87 TYR A O 1
ATOM 710 N N . SER A 1 88 ? 3.334 -2.073 15.769 1.00 85.88 88 SER A N 1
ATOM 711 C CA . SER A 1 88 ? 2.032 -2.723 15.589 1.00 85.88 88 SER A CA 1
ATOM 712 C C . SER A 1 88 ? 0.989 -2.252 16.608 1.00 85.88 88 SER A C 1
ATOM 714 O O . SER A 1 88 ? -0.129 -1.949 16.212 1.00 85.88 88 SER A O 1
ATOM 716 N N . LYS A 1 89 ? 1.369 -2.078 17.883 1.00 88.12 89 LYS A N 1
ATOM 717 C CA . LYS A 1 89 ? 0.479 -1.543 18.929 1.00 88.12 89 LYS A CA 1
ATOM 718 C C . LYS A 1 89 ? 0.076 -0.091 18.674 1.00 88.12 89 LYS A C 1
ATOM 720 O O . LYS A 1 89 ? -1.063 0.288 18.923 1.00 88.12 89 LYS A O 1
ATOM 725 N N . VAL A 1 90 ? 1.006 0.732 18.188 1.00 87.00 90 VAL A N 1
ATOM 726 C CA . VAL A 1 90 ? 0.710 2.129 17.836 1.00 87.00 90 VAL A CA 1
ATOM 727 C C . VAL A 1 90 ? -0.279 2.189 16.675 1.00 87.00 90 VAL A C 1
ATOM 729 O O . VAL A 1 90 ? -1.237 2.954 16.731 1.00 87.00 90 VAL A O 1
ATOM 732 N N . LEU A 1 91 ? -0.083 1.365 15.645 1.00 89.31 91 LEU A N 1
ATOM 733 C CA . LEU A 1 91 ? -0.986 1.316 14.495 1.00 89.31 91 LEU A CA 1
ATOM 734 C C . LEU A 1 91 ? -2.360 0.764 14.865 1.00 89.31 91 LEU A C 1
ATOM 736 O O . LEU A 1 91 ? -3.353 1.302 14.392 1.00 89.31 91 LEU A O 1
ATOM 740 N N . GLU A 1 92 ? -2.424 -0.227 15.753 1.00 90.69 92 GLU A N 1
ATOM 741 C CA . GL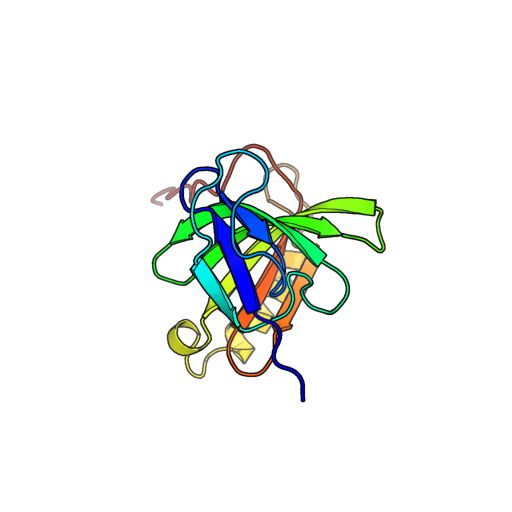U A 1 92 ? -3.680 -0.735 16.309 1.00 90.69 92 GLU A CA 1
ATOM 742 C C . GL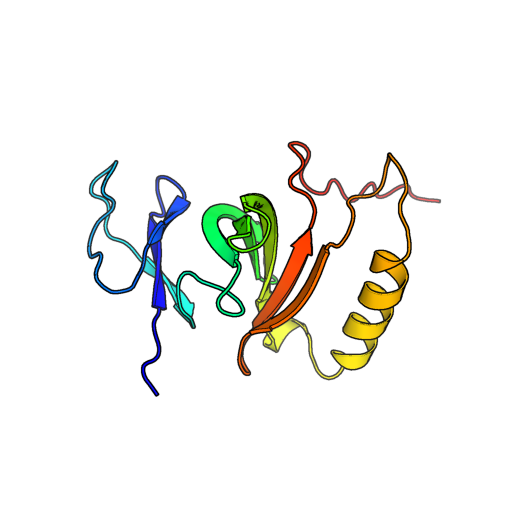U A 1 92 ? -4.475 0.379 17.000 1.00 90.69 92 GLU A C 1
ATOM 744 O O . GLU A 1 92 ? -5.660 0.561 16.728 1.00 90.69 92 GLU A O 1
ATOM 749 N N . ALA A 1 93 ? -3.811 1.179 17.841 1.00 90.00 93 ALA A N 1
ATOM 750 C CA . ALA A 1 93 ? -4.445 2.303 18.520 1.00 90.00 93 ALA A CA 1
ATOM 751 C C . ALA A 1 93 ? -4.914 3.391 17.537 1.00 90.00 93 ALA A C 1
ATOM 753 O O . ALA A 1 93 ? -6.015 3.915 17.682 1.00 90.00 93 ALA A O 1
ATOM 754 N N . ILE A 1 94 ? -4.108 3.723 16.521 1.00 87.50 94 ILE A N 1
ATOM 755 C CA . ILE A 1 94 ? -4.473 4.732 15.512 1.00 87.50 94 ILE A CA 1
ATOM 756 C C . ILE A 1 94 ? -5.618 4.235 14.619 1.00 87.50 94 ILE A C 1
ATOM 758 O O . ILE A 1 94 ? -6.499 5.021 14.283 1.00 87.50 94 ILE A O 1
ATOM 762 N N . ALA A 1 95 ? -5.648 2.947 14.268 1.00 89.44 95 ALA A N 1
ATOM 763 C CA . ALA A 1 95 ? -6.704 2.356 13.443 1.00 89.44 95 ALA A CA 1
ATOM 764 C C . ALA A 1 95 ? -8.093 2.426 14.103 1.00 89.44 95 ALA A C 1
ATOM 766 O O . ALA A 1 95 ? -9.105 2.418 13.408 1.00 89.44 95 ALA A O 1
ATOM 767 N N . GLN A 1 96 ? -8.155 2.544 15.432 1.00 90.75 96 GLN A N 1
ATOM 768 C CA . GLN A 1 96 ? -9.408 2.741 16.169 1.00 90.75 96 GLN A CA 1
ATOM 769 C C . GLN A 1 96 ? -9.914 4.194 16.135 1.00 90.75 96 GLN A C 1
ATOM 771 O O . GLN A 1 96 ? -11.049 4.459 16.534 1.00 90.75 96 GLN A O 1
ATOM 776 N N . ILE A 1 97 ? -9.102 5.148 15.670 1.00 87.81 97 ILE A N 1
ATOM 777 C CA . ILE A 1 97 ? -9.452 6.569 15.628 1.00 87.81 97 ILE A CA 1
ATOM 778 C C . ILE A 1 97 ? -9.994 6.916 14.240 1.00 87.81 97 ILE A C 1
ATOM 780 O O . ILE A 1 97 ? -9.270 6.906 13.246 1.00 87.81 97 ILE A O 1
ATOM 784 N N . SER A 1 98 ? -11.266 7.312 14.184 1.00 84.06 98 SER A N 1
ATOM 785 C CA . SER A 1 98 ? -11.868 7.924 12.998 1.00 84.06 98 SER A CA 1
ATOM 786 C C . SER A 1 98 ? -12.153 9.395 13.278 1.00 84.06 98 SER A C 1
ATOM 788 O O . SER A 1 98 ? -12.925 9.735 14.175 1.00 84.06 98 SER A O 1
ATOM 790 N N . HIS A 1 99 ? -11.483 10.282 12.544 1.00 82.88 99 HIS A N 1
ATOM 791 C CA . HIS A 1 99 ? -11.641 11.724 12.689 1.00 82.88 99 HIS A CA 1
ATOM 792 C C . HIS A 1 99 ? -11.463 12.403 11.323 1.00 82.88 99 HIS A C 1
ATOM 794 O O . HIS A 1 99 ? -10.519 12.059 10.617 1.00 82.88 99 HIS A O 1
ATOM 800 N N . PRO A 1 100 ? -12.275 13.414 10.953 1.00 80.88 100 PRO A N 1
ATOM 801 C CA . PRO A 1 100 ? -12.254 14.038 9.619 1.00 80.88 100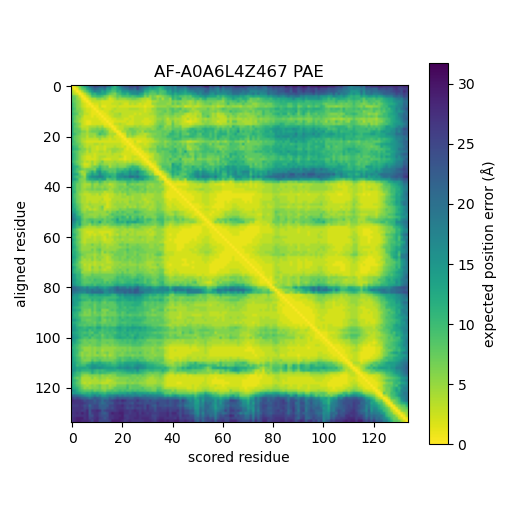 PRO A CA 1
ATOM 802 C C . PRO A 1 100 ? -10.908 14.650 9.194 1.00 80.88 100 PRO A C 1
ATOM 804 O O . PRO A 1 100 ? -10.687 14.887 8.012 1.00 80.88 100 PRO A O 1
ATOM 807 N N . ASN A 1 101 ? -10.008 14.912 10.148 1.00 81.12 101 ASN A N 1
ATOM 808 C CA . ASN A 1 101 ? -8.669 15.468 9.898 1.00 81.12 101 ASN A CA 1
ATOM 809 C C . ASN A 1 101 ? -7.529 14.444 10.037 1.00 81.12 101 ASN A C 1
ATOM 811 O O . ASN A 1 101 ? -6.362 14.837 10.032 1.00 81.12 101 ASN A O 1
ATOM 815 N N . LEU A 1 102 ? -7.844 13.161 10.220 1.00 78.56 102 LEU A N 1
ATOM 816 C CA . LEU A 1 102 ? -6.865 12.084 10.319 1.00 78.56 102 LEU A CA 1
ATOM 817 C C . LEU A 1 102 ? -7.120 11.080 9.199 1.00 78.56 102 LEU A C 1
ATOM 819 O O . LEU A 1 102 ? -8.255 10.683 8.965 1.00 78.56 102 LEU A O 1
ATOM 823 N N . ILE A 1 103 ? -6.056 10.661 8.519 1.00 86.31 103 ILE A N 1
ATOM 824 C CA . ILE A 1 103 ? -6.154 9.596 7.522 1.00 86.31 103 ILE A CA 1
ATOM 825 C C . ILE A 1 103 ? -6.434 8.285 8.258 1.00 86.31 103 ILE A C 1
ATOM 827 O O . ILE A 1 103 ? -5.654 7.893 9.129 1.00 86.31 103 ILE A O 1
ATOM 831 N N . SER A 1 104 ? -7.520 7.604 7.895 1.00 89.50 104 SER A N 1
ATOM 832 C CA . SER A 1 104 ? -7.855 6.315 8.489 1.00 89.50 104 SER A CA 1
ATOM 833 C C . SER A 1 104 ? -6.909 5.217 8.006 1.00 89.50 104 SER A C 1
ATOM 835 O O . SER A 1 104 ? -6.641 5.066 6.810 1.00 89.50 104 SER A O 1
ATOM 837 N N . ILE A 1 105 ? -6.407 4.443 8.968 1.00 91.44 105 ILE A N 1
ATOM 838 C CA . ILE A 1 105 ? -5.650 3.216 8.718 1.00 91.44 105 ILE A CA 1
ATOM 839 C C . ILE A 1 105 ? -6.657 2.092 8.491 1.00 91.44 105 ILE A C 1
ATOM 841 O O . ILE A 1 105 ? -7.534 1.868 9.321 1.00 91.44 105 ILE A O 1
ATOM 845 N N . LEU A 1 106 ? -6.523 1.398 7.365 1.00 92.12 106 LEU A N 1
ATOM 846 C CA . LEU A 1 106 ? -7.441 0.344 6.930 1.00 92.12 106 LEU A CA 1
ATOM 847 C C . LEU A 1 106 ? -6.889 -1.057 7.209 1.00 92.12 106 LEU A C 1
ATOM 849 O O . LEU A 1 106 ? -7.646 -1.980 7.495 1.00 92.12 106 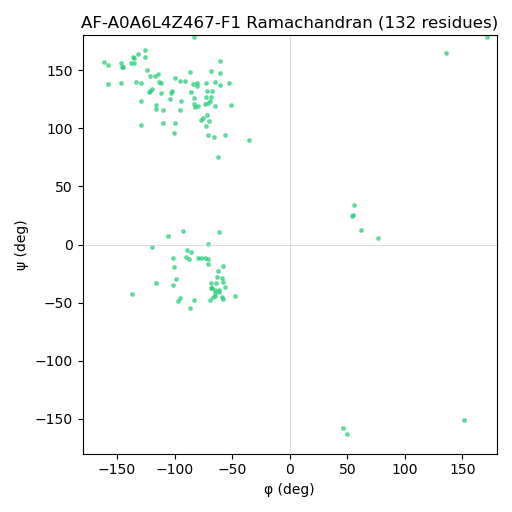LEU A O 1
ATOM 853 N N . ASP A 1 107 ? -5.573 -1.225 7.093 1.00 92.81 107 ASP A N 1
ATOM 854 C CA . ASP A 1 107 ? -4.875 -2.496 7.290 1.00 92.81 107 ASP A CA 1
ATOM 855 C C . ASP A 1 107 ? -3.390 -2.216 7.539 1.00 92.81 107 ASP A C 1
ATOM 857 O O . ASP A 1 107 ? -2.857 -1.176 7.147 1.00 92.81 107 ASP A O 1
ATOM 861 N N . TYR A 1 108 ? -2.698 -3.143 8.179 1.00 91.88 108 TYR A N 1
ATOM 862 C CA . TYR A 1 108 ? -1.252 -3.097 8.342 1.00 91.88 108 TYR A CA 1
ATOM 863 C C . TYR A 1 108 ? -0.728 -4.501 8.620 1.00 91.88 108 TYR A C 1
ATOM 865 O O . TYR A 1 108 ? -1.429 -5.363 9.151 1.00 91.88 108 TYR A O 1
ATOM 873 N N . GLY A 1 109 ? 0.533 -4.748 8.289 1.00 89.00 109 GLY A N 1
ATOM 874 C CA . GLY A 1 109 ? 1.102 -6.067 8.510 1.00 89.00 109 GLY A CA 1
ATOM 875 C C . GLY A 1 109 ? 2.475 -6.249 7.902 1.00 89.00 109 GLY A C 1
ATOM 876 O O . GLY A 1 109 ? 3.034 -5.359 7.269 1.00 89.00 109 GLY A O 1
ATOM 877 N N . LYS A 1 110 ? 3.037 -7.437 8.110 1.00 85.25 110 LYS A N 1
ATOM 878 C CA . LYS A 1 110 ? 4.286 -7.832 7.462 1.00 85.25 110 LYS A CA 1
ATOM 879 C C . LYS A 1 110 ? 3.996 -8.381 6.071 1.00 85.25 110 LYS A C 1
ATOM 881 O O . LYS A 1 110 ? 3.047 -9.144 5.896 1.00 85.25 110 LYS A O 1
ATOM 886 N N . ASN A 1 111 ? 4.820 -7.992 5.111 1.00 75.50 111 ASN A N 1
ATOM 887 C CA . ASN A 1 111 ? 4.915 -8.623 3.807 1.00 75.50 111 ASN A CA 1
ATOM 888 C C . ASN A 1 111 ? 6.264 -9.348 3.752 1.00 75.50 111 ASN A C 1
ATOM 890 O O . ASN A 1 111 ? 7.321 -8.711 3.662 1.00 75.50 111 ASN A O 1
ATOM 894 N N . ASP A 1 112 ? 6.194 -10.671 3.887 1.00 71.56 112 ASP A N 1
ATOM 895 C CA . ASP A 1 112 ? 7.333 -11.560 4.124 1.00 71.56 112 ASP A CA 1
ATOM 896 C C . ASP A 1 112 ? 8.240 -11.077 5.279 1.00 71.56 112 ASP A C 1
ATOM 898 O O . ASP A 1 112 ? 7.841 -10.275 6.130 1.00 71.56 112 ASP A O 1
ATOM 902 N N . GLU A 1 113 ? 9.465 -11.596 5.362 1.00 65.50 113 GLU A N 1
ATOM 903 C CA . GLU A 1 113 ? 10.427 -11.217 6.408 1.00 65.50 113 GLU A CA 1
ATOM 904 C C . GLU A 1 113 ? 11.102 -9.858 6.153 1.00 65.50 113 GLU A C 1
ATOM 906 O O . GLU A 1 113 ? 11.738 -9.313 7.052 1.00 65.50 113 GLU A O 1
ATOM 911 N N . ALA A 1 114 ? 10.958 -9.289 4.951 1.00 68.88 114 ALA A N 1
ATOM 912 C CA . ALA A 1 114 ? 11.754 -8.145 4.498 1.00 68.88 114 ALA A CA 1
ATOM 913 C C . ALA A 1 114 ? 11.041 -6.786 4.584 1.00 68.88 114 ALA A C 1
ATOM 915 O O . ALA A 1 114 ? 11.706 -5.746 4.585 1.00 68.88 114 ALA A O 1
ATOM 916 N N . SER A 1 115 ? 9.706 -6.752 4.657 1.00 79.44 115 SER A N 1
ATOM 917 C CA . SER A 1 115 ? 8.965 -5.489 4.560 1.00 79.44 115 SER A CA 1
ATOM 918 C C . SER A 1 115 ? 7.705 -5.441 5.418 1.00 79.44 115 SER A C 1
ATOM 920 O O . SER A 1 115 ? 7.086 -6.455 5.733 1.00 79.44 115 SER A O 1
ATOM 922 N N . PHE A 1 116 ? 7.324 -4.236 5.821 1.00 86.81 116 PHE A N 1
ATOM 923 C CA . PHE A 1 116 ? 6.086 -3.933 6.530 1.00 86.81 116 PHE A CA 1
ATOM 924 C C . PHE A 1 116 ? 5.233 -3.017 5.670 1.00 86.81 116 PHE A C 1
ATOM 926 O O . PHE A 1 116 ? 5.769 -2.146 4.988 1.00 86.81 116 PHE A O 1
ATOM 933 N N . TYR A 1 117 ? 3.918 -3.172 5.726 1.00 89.06 117 TYR A N 1
ATOM 934 C CA . TYR A 1 117 ? 2.996 -2.306 5.014 1.00 89.06 117 TYR A CA 1
ATOM 935 C C . TYR A 1 117 ? 1.973 -1.670 5.948 1.00 89.06 117 TYR A C 1
ATOM 937 O O . TYR A 1 117 ? 1.557 -2.254 6.950 1.00 89.06 117 TYR A O 1
ATOM 945 N N . ILE A 1 118 ? 1.541 -0.473 5.563 1.00 90.81 118 ILE A N 1
ATOM 946 C CA . ILE A 1 118 ? 0.418 0.254 6.148 1.00 90.81 118 ILE A CA 1
ATOM 947 C C . ILE A 1 118 ? -0.493 0.668 4.994 1.00 90.81 118 ILE A C 1
ATOM 949 O O . ILE A 1 118 ? -0.049 1.328 4.054 1.00 90.81 118 ILE A O 1
ATOM 953 N N . VAL A 1 119 ? -1.756 0.274 5.067 1.00 92.88 119 VAL A N 1
ATOM 954 C CA . VAL A 1 119 ? -2.813 0.608 4.112 1.00 92.88 119 VAL A CA 1
ATOM 955 C C . VAL A 1 119 ? -3.679 1.692 4.726 1.00 92.88 119 VAL A C 1
ATOM 957 O O . VAL A 1 119 ? -4.117 1.591 5.872 1.00 92.88 119 VAL A O 1
ATOM 960 N N . MET A 1 120 ? -3.920 2.740 3.956 1.00 92.50 120 MET A N 1
ATOM 961 C CA . MET A 1 120 ? -4.608 3.945 4.395 1.00 92.50 120 MET A CA 1
ATOM 962 C C . MET A 1 120 ? -5.631 4.374 3.353 1.00 92.50 120 MET A C 1
ATOM 964 O O . MET A 1 120 ? -5.493 4.075 2.162 1.00 92.50 120 MET A O 1
ATOM 968 N N . GLU A 1 121 ? -6.642 5.125 3.769 1.00 90.38 121 GLU A N 1
ATOM 969 C CA . GLU A 1 121 ? -7.542 5.763 2.812 1.00 90.38 121 GLU A CA 1
ATOM 970 C C . GLU A 1 121 ? -6.765 6.582 1.775 1.00 90.38 121 GLU A C 1
ATOM 972 O O . GLU A 1 121 ? -5.783 7.267 2.080 1.00 90.38 121 GLU A O 1
ATOM 977 N N . HIS A 1 122 ? -7.197 6.491 0.517 1.00 87.06 122 HIS A N 1
ATOM 978 C CA . HIS A 1 122 ? -6.594 7.294 -0.529 1.00 87.06 122 HIS A CA 1
ATOM 979 C C . HIS A 1 122 ? -7.068 8.743 -0.411 1.00 87.06 122 HIS A C 1
ATOM 981 O O . HIS A 1 122 ? -8.212 9.062 -0.731 1.00 87.06 122 HIS A O 1
ATOM 987 N N . THR A 1 123 ? -6.167 9.631 0.001 1.00 76.25 123 THR A N 1
ATOM 988 C CA . THR A 1 123 ? -6.399 11.074 0.035 1.00 76.25 123 THR A CA 1
ATOM 989 C C . THR A 1 123 ? -5.471 11.781 -0.953 1.00 76.25 123 THR A C 1
ATOM 991 O O . THR A 1 123 ? -4.337 11.364 -1.186 1.00 76.25 123 THR A O 1
ATOM 994 N N . LEU A 1 124 ? -5.945 12.876 -1.556 1.00 63.81 124 LEU A N 1
ATOM 995 C CA . LEU A 1 124 ? -5.128 13.704 -2.457 1.00 63.81 124 LEU A CA 1
ATOM 996 C C . LEU A 1 124 ? -4.035 14.499 -1.718 1.00 63.81 124 LEU A C 1
ATOM 998 O O . LEU A 1 124 ? -3.096 14.977 -2.349 1.00 63.81 124 LEU A O 1
ATOM 1002 N N . PHE A 1 125 ? -4.142 14.637 -0.393 1.00 54.59 125 PHE A N 1
ATOM 1003 C CA . PHE A 1 125 ? -3.165 15.319 0.451 1.00 54.59 125 PHE A CA 1
ATOM 1004 C C . PHE A 1 125 ? -2.275 14.285 1.142 1.00 54.59 125 PHE A C 1
ATOM 1006 O O . PHE A 1 125 ? -2.627 13.730 2.181 1.00 54.59 125 PHE A O 1
ATOM 1013 N N . MET A 1 126 ? -1.110 14.017 0.554 1.00 53.78 126 MET A N 1
ATOM 1014 C CA . MET A 1 126 ? -0.085 13.208 1.213 1.00 53.78 126 MET A CA 1
ATOM 1015 C C . MET A 1 126 ? 0.364 13.864 2.521 1.00 53.78 126 MET A C 1
ATOM 1017 O O . MET A 1 126 ? 0.386 15.089 2.622 1.00 53.78 126 MET A O 1
ATOM 1021 N N . MET 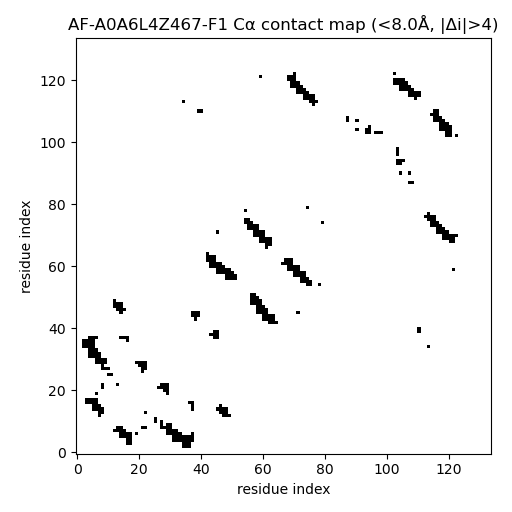A 1 127 ? 0.726 13.023 3.497 1.00 49.41 127 MET A N 1
ATOM 1022 C CA . MET A 1 127 ? 1.201 13.357 4.846 1.00 49.41 127 MET A CA 1
ATOM 1023 C C . MET A 1 127 ? 2.073 14.625 4.895 1.00 49.41 127 MET A C 1
ATOM 1025 O O . MET A 1 127 ? 3.300 14.557 4.864 1.00 49.41 127 MET A O 1
ATOM 1029 N N . LEU A 1 128 ? 1.458 15.793 5.087 1.00 40.09 128 LEU A N 1
ATOM 1030 C CA . LEU A 1 128 ? 2.127 16.865 5.803 1.00 40.09 128 LEU A CA 1
ATOM 1031 C C . LEU A 1 128 ? 2.120 16.420 7.259 1.00 40.09 128 LEU A C 1
ATOM 1033 O O . LEU A 1 128 ? 1.097 16.511 7.939 1.00 40.09 128 LEU A O 1
ATOM 1037 N N . VAL A 1 129 ? 3.261 15.925 7.741 1.00 43.25 129 VAL A N 1
ATOM 1038 C CA . VAL A 1 129 ? 3.562 15.990 9.170 1.00 43.25 129 VAL A CA 1
ATOM 1039 C C . VAL A 1 129 ? 3.464 17.471 9.521 1.00 43.25 129 VAL A C 1
ATOM 1041 O O . VAL A 1 129 ? 4.400 18.239 9.300 1.00 43.25 129 VAL A O 1
ATOM 1044 N N . LYS A 1 130 ? 2.298 17.918 9.997 1.00 33.34 130 LYS A N 1
ATOM 1045 C CA . LYS A 1 130 ? 2.196 19.207 10.664 1.00 33.34 130 LYS A CA 1
ATOM 1046 C C . LYS A 1 130 ? 3.012 19.050 11.937 1.00 33.34 130 LYS A C 1
ATOM 1048 O O . L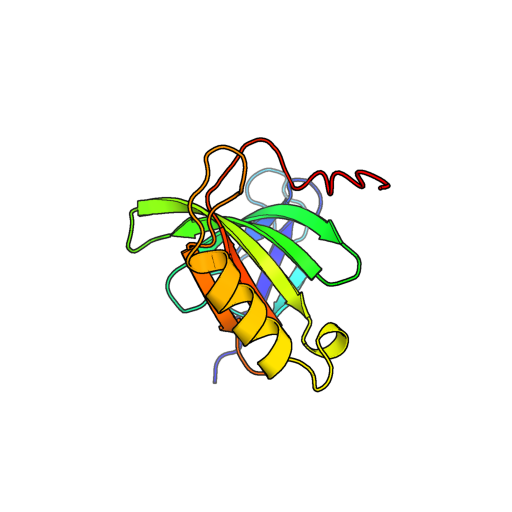YS A 1 130 ? 2.513 18.589 12.955 1.00 33.34 130 LYS A O 1
ATOM 1053 N N . CYS A 1 131 ? 4.288 19.415 11.857 1.00 31.42 131 CYS A N 1
ATOM 1054 C CA . CYS A 1 131 ? 5.071 19.829 13.007 1.00 31.42 131 CYS A CA 1
ATOM 1055 C C . CYS A 1 131 ? 4.402 21.090 13.574 1.00 31.42 131 CYS A C 1
ATOM 1057 O O . CYS A 1 131 ? 4.868 22.209 13.368 1.00 31.42 131 CYS A O 1
ATOM 1059 N N . THR A 1 132 ? 3.271 20.935 14.257 1.00 35.47 132 THR A N 1
ATOM 1060 C CA . THR A 1 132 ? 2.841 21.916 15.246 1.00 35.47 132 THR A CA 1
ATOM 1061 C C . THR A 1 132 ? 3.801 21.766 16.410 1.00 35.47 132 THR A C 1
ATOM 1063 O O . THR A 1 132 ? 3.648 20.880 17.247 1.00 35.47 132 THR A O 1
ATOM 1066 N N . LYS A 1 133 ? 4.849 22.596 16.395 1.00 37.94 133 LYS A N 1
ATOM 1067 C CA . LYS A 1 133 ? 5.608 22.923 17.599 1.00 37.94 133 LYS A CA 1
ATOM 1068 C C . LYS A 1 133 ? 4.592 23.352 18.662 1.00 37.94 133 LYS A C 1
ATOM 1070 O O . LYS A 1 133 ? 3.821 24.276 18.403 1.00 37.94 133 LYS A O 1
ATOM 1075 N N . ILE A 1 134 ? 4.564 22.633 19.780 1.00 45.09 134 ILE A N 1
ATOM 1076 C CA . ILE A 1 134 ? 4.027 23.139 21.049 1.00 45.09 134 ILE A CA 1
ATOM 1077 C C . ILE A 1 134 ? 5.111 24.029 21.653 1.00 45.09 134 ILE A C 1
ATOM 1079 O O . ILE A 1 134 ? 6.299 23.643 21.526 1.00 45.09 134 ILE A O 1
#

pLDDT: mean 79.49, std 14.73, range [31.42, 94.69]